Protein AF-M9SCW7-F1 (afdb_monomer)

Structure (mmCIF, N/CA/C/O backbone):
data_AF-M9SCW7-F1
#
_entry.id   AF-M9SCW7-F1
#
loop_
_atom_site.group_PDB
_atom_site.id
_atom_site.type_symbol
_atom_site.label_atom_id
_atom_site.label_alt_id
_atom_site.label_comp_id
_atom_site.label_asym_id
_atom_site.label_entity_id
_atom_site.label_seq_id
_atom_site.pdbx_PDB_ins_code
_atom_site.Cartn_x
_atom_site.Cartn_y
_atom_site.Cartn_z
_atom_site.occupancy
_atom_site.B_iso_or_equiv
_atom_site.auth_seq_id
_atom_site.auth_comp_id
_atom_site.auth_asym_id
_atom_site.auth_atom_id
_atom_site.pdbx_PDB_model_num
ATOM 1 N N . MET A 1 1 ? -5.512 19.199 4.127 1.00 59.66 1 MET A N 1
ATOM 2 C CA . MET A 1 1 ? -6.072 17.842 4.296 1.00 59.66 1 MET A CA 1
ATOM 3 C C . MET A 1 1 ? -4.935 16.859 4.098 1.00 59.66 1 MET A C 1
ATOM 5 O O . MET A 1 1 ? -4.236 16.981 3.101 1.00 59.66 1 MET A O 1
ATOM 9 N N . THR A 1 2 ? -4.698 15.958 5.047 1.00 84.56 2 THR A N 1
ATOM 10 C CA . THR A 1 2 ? -3.655 14.923 4.946 1.00 84.56 2 THR A CA 1
ATOM 11 C C . THR A 1 2 ? -4.223 13.617 4.377 1.00 84.56 2 THR A C 1
ATOM 13 O O . THR A 1 2 ? -5.440 13.417 4.385 1.00 84.56 2 THR A O 1
ATOM 16 N N . LYS A 1 3 ? -3.364 12.693 3.913 1.00 79.12 3 LYS A N 1
ATOM 17 C CA . LYS A 1 3 ? -3.799 11.330 3.537 1.00 79.12 3 LYS A CA 1
ATOM 18 C C . LYS A 1 3 ? -4.437 10.602 4.723 1.00 79.12 3 LYS A C 1
ATOM 20 O O . LYS A 1 3 ? -5.463 9.957 4.548 1.00 79.12 3 LYS A O 1
ATOM 25 N N . ALA A 1 4 ? -3.923 10.813 5.933 1.00 80.31 4 ALA A N 1
ATOM 26 C CA . ALA A 1 4 ? -4.533 10.293 7.151 1.00 80.31 4 ALA A CA 1
ATOM 27 C C . ALA A 1 4 ? -5.956 10.838 7.376 1.00 80.31 4 ALA A C 1
ATOM 29 O O . ALA A 1 4 ? -6.851 10.080 7.737 1.00 80.31 4 ALA A O 1
ATOM 30 N N . ASP A 1 5 ? -6.205 12.126 7.110 1.00 80.44 5 ASP A N 1
ATOM 31 C CA . ASP A 1 5 ? -7.556 12.702 7.204 1.00 80.44 5 ASP A CA 1
ATOM 32 C C . ASP A 1 5 ? -8.507 12.097 6.167 1.00 80.44 5 ASP A C 1
ATOM 34 O O . ASP A 1 5 ? -9.686 11.894 6.457 1.00 80.44 5 ASP A O 1
ATOM 38 N N . MET A 1 6 ? -8.005 11.780 4.967 1.00 78.50 6 MET A N 1
ATOM 39 C CA . MET A 1 6 ? -8.788 11.073 3.949 1.00 78.50 6 MET A CA 1
ATOM 40 C C . MET A 1 6 ? -9.154 9.662 4.410 1.00 78.50 6 MET A C 1
ATOM 42 O O . MET A 1 6 ? -10.324 9.288 4.331 1.00 78.50 6 MET A O 1
ATOM 46 N N . VAL A 1 7 ? -8.189 8.910 4.948 1.00 76.44 7 VAL A N 1
ATOM 47 C CA . VAL A 1 7 ? -8.425 7.557 5.472 1.00 76.44 7 VAL A CA 1
ATOM 48 C C . VAL A 1 7 ? -9.426 7.599 6.627 1.00 76.44 7 VAL A C 1
ATOM 50 O O . VAL A 1 7 ? -10.425 6.889 6.583 1.00 76.44 7 VAL A O 1
ATOM 53 N N . ARG A 1 8 ? -9.247 8.495 7.608 1.00 76.94 8 ARG A N 1
ATOM 54 C CA . ARG A 1 8 ? -10.181 8.660 8.739 1.00 76.94 8 ARG A CA 1
ATOM 55 C C . ARG A 1 8 ? -11.580 9.075 8.295 1.00 76.94 8 ARG A C 1
ATOM 57 O O . ARG A 1 8 ? -12.561 8.665 8.902 1.00 76.94 8 ARG A O 1
ATOM 64 N N . ARG A 1 9 ? -11.700 9.887 7.241 1.00 76.25 9 ARG A N 1
ATOM 65 C CA . ARG A 1 9 ? -13.005 10.258 6.678 1.00 76.25 9 ARG A CA 1
ATOM 66 C C . ARG A 1 9 ? -13.698 9.066 6.020 1.00 76.25 9 ARG A C 1
ATOM 68 O O . ARG A 1 9 ? -14.910 8.954 6.163 1.00 76.25 9 ARG A O 1
ATOM 75 N N . CYS A 1 10 ? -12.951 8.188 5.353 1.00 71.06 10 CYS A N 1
ATOM 76 C CA . CYS A 1 10 ? -13.487 6.945 4.792 1.00 71.06 10 CYS A CA 1
ATOM 77 C C . CYS A 1 10 ? -13.877 5.957 5.903 1.00 71.06 10 CYS A C 1
ATOM 79 O O . CYS A 1 10 ? -14.971 5.403 5.877 1.00 71.06 10 CYS A O 1
ATOM 81 N N . ALA A 1 11 ? -13.032 5.830 6.929 1.00 70.56 11 ALA A N 1
ATOM 82 C CA . ALA A 1 11 ? -13.303 5.053 8.137 1.00 70.56 11 ALA A CA 1
ATOM 83 C C . ALA A 1 11 ? -14.436 5.650 8.994 1.00 70.56 11 ALA A C 1
ATOM 85 O O . ALA A 1 11 ? -14.997 5.004 9.860 1.00 70.56 11 ALA A O 1
ATOM 86 N N . ARG A 1 12 ? -14.870 6.893 8.778 1.00 65.56 12 ARG A N 1
ATOM 87 C CA . ARG A 1 12 ? -15.984 7.436 9.572 1.00 65.56 12 ARG A CA 1
ATOM 88 C C . ARG A 1 12 ? -17.311 6.701 9.328 1.00 65.56 12 ARG A C 1
ATOM 90 O O . ARG A 1 12 ? -18.240 6.874 10.110 1.00 65.56 12 ARG A O 1
ATOM 97 N N . GLU A 1 13 ? -17.396 5.917 8.252 1.00 59.22 13 GLU A N 1
ATOM 98 C CA . GLU A 1 13 ? -18.516 5.022 7.938 1.00 59.22 13 GLU A CA 1
ATOM 99 C C . GLU A 1 13 ? -18.240 3.542 8.315 1.00 59.22 13 GLU A C 1
ATOM 101 O O . GLU A 1 13 ? -19.127 2.708 8.132 1.00 59.22 13 GLU A O 1
ATOM 106 N N . ALA A 1 14 ? -17.046 3.201 8.830 1.00 59.09 14 ALA A N 1
ATOM 107 C CA . ALA A 1 14 ? -16.591 1.833 9.119 1.00 59.09 14 ALA A CA 1
ATOM 108 C C . ALA A 1 14 ? -15.454 1.804 10.165 1.00 59.09 14 ALA A C 1
ATOM 110 O O . ALA A 1 14 ? -14.478 2.521 10.005 1.00 59.09 14 ALA A O 1
ATOM 111 N N . ASP A 1 15 ? -15.518 0.946 11.186 1.00 60.31 15 ASP A N 1
ATOM 112 C CA . ASP A 1 15 ? -14.477 0.850 12.229 1.00 60.31 15 ASP A CA 1
ATOM 113 C C . ASP A 1 15 ? -13.039 0.815 11.647 1.00 60.31 15 ASP A C 1
ATOM 115 O O . ASP A 1 15 ? -12.759 0.124 10.669 1.00 60.31 15 ASP A O 1
ATOM 119 N N . ALA A 1 16 ? -12.113 1.625 12.178 1.00 56.97 16 ALA A N 1
ATOM 120 C CA . ALA A 1 16 ? -10.791 1.839 11.560 1.00 56.97 16 ALA A CA 1
ATOM 121 C C . ALA A 1 16 ? -9.955 0.545 11.452 1.00 56.97 16 ALA A C 1
ATOM 123 O O . ALA A 1 16 ? -9.144 0.388 10.541 1.00 56.97 16 ALA A O 1
ATOM 124 N N . ASP A 1 17 ? -10.215 -0.399 12.350 1.00 59.00 17 ASP A N 1
ATOM 125 C CA . ASP A 1 17 ? -9.679 -1.756 12.441 1.00 59.00 17 ASP A CA 1
ATOM 126 C C . ASP A 1 17 ? -10.115 -2.690 11.298 1.00 59.00 17 ASP A C 1
ATOM 128 O O . ASP A 1 17 ? -9.509 -3.745 11.113 1.00 59.00 17 ASP A O 1
ATOM 132 N N . ILE A 1 18 ? -11.088 -2.290 10.471 1.00 69.75 18 ILE A N 1
ATOM 133 C CA . ILE A 1 18 ? -11.474 -3.008 9.243 1.00 69.75 18 ILE A CA 1
ATOM 134 C C . ILE A 1 18 ? -11.075 -2.270 7.955 1.00 69.75 18 ILE A C 1
ATOM 136 O O . ILE A 1 18 ? -11.478 -2.674 6.862 1.00 69.75 18 ILE A O 1
ATOM 140 N N . VAL A 1 19 ? -10.279 -1.198 8.049 1.00 77.06 19 VAL A N 1
ATOM 141 C CA . VAL A 1 19 ? -9.889 -0.370 6.898 1.00 77.06 19 VAL A CA 1
ATOM 142 C C . VAL A 1 19 ? -8.475 -0.703 6.427 1.00 77.06 19 VAL A C 1
ATOM 144 O O . VAL A 1 19 ? -7.520 -0.709 7.202 1.00 77.06 19 VAL A O 1
ATOM 147 N N . VAL A 1 20 ? -8.331 -0.924 5.118 1.00 83.94 20 VAL A N 1
ATOM 148 C CA . VAL A 1 20 ? -7.041 -1.120 4.444 1.00 83.94 20 VAL A CA 1
ATOM 149 C C . VAL A 1 20 ? -6.864 -0.046 3.377 1.00 83.94 20 VAL A C 1
ATOM 151 O O . VAL A 1 20 ? -7.741 0.166 2.542 1.00 83.94 20 VAL A O 1
ATOM 154 N N . MET A 1 21 ? -5.717 0.623 3.390 1.00 87.44 21 MET A N 1
ATOM 155 C CA . MET A 1 21 ? -5.294 1.538 2.341 1.00 87.44 21 MET A CA 1
ATOM 156 C C . MET A 1 21 ? -4.464 0.790 1.295 1.00 87.44 21 MET A C 1
ATOM 158 O O . MET A 1 21 ? -3.528 0.070 1.636 1.00 87.44 21 MET A O 1
ATOM 162 N N . ILE A 1 22 ? -4.787 0.996 0.019 1.00 90.38 22 ILE A N 1
ATOM 163 C CA . ILE A 1 22 ? -4.004 0.487 -1.110 1.00 90.38 22 ILE A CA 1
ATOM 164 C C . ILE A 1 22 ? -3.368 1.686 -1.808 1.00 90.38 22 ILE A C 1
ATOM 166 O O . ILE A 1 22 ? -4.081 2.605 -2.208 1.00 90.38 22 ILE A O 1
ATOM 170 N N . GLY A 1 23 ? -2.042 1.699 -1.923 1.00 91.12 23 GLY A N 1
ATOM 171 C CA . GLY A 1 23 ? -1.308 2.828 -2.497 1.00 91.12 23 GLY A CA 1
ATOM 172 C C . GLY A 1 23 ? 0.075 2.431 -2.989 1.00 91.12 23 GLY A C 1
ATOM 173 O O . GLY A 1 23 ? 0.605 1.398 -2.592 1.00 91.12 23 GLY A O 1
ATOM 174 N N . ASP A 1 24 ? 0.663 3.217 -3.881 1.00 92.56 24 ASP A N 1
ATOM 175 C CA . ASP A 1 24 ? 1.935 2.893 -4.526 1.00 92.56 24 ASP A CA 1
ATOM 176 C C . ASP A 1 24 ? 3.101 3.739 -4.013 1.00 92.56 24 ASP A C 1
ATOM 178 O O . ASP A 1 24 ? 4.225 3.541 -4.462 1.00 92.56 24 ASP A O 1
ATOM 182 N N . CYS A 1 25 ? 2.872 4.677 -3.089 1.00 91.00 25 CYS A N 1
ATOM 183 C CA . CYS A 1 25 ? 3.903 5.607 -2.637 1.00 91.00 25 CYS A CA 1
ATOM 184 C C . CYS A 1 25 ? 4.128 5.581 -1.113 1.00 91.00 25 CYS A C 1
ATOM 186 O O . CYS A 1 25 ? 3.213 5.268 -0.348 1.00 91.00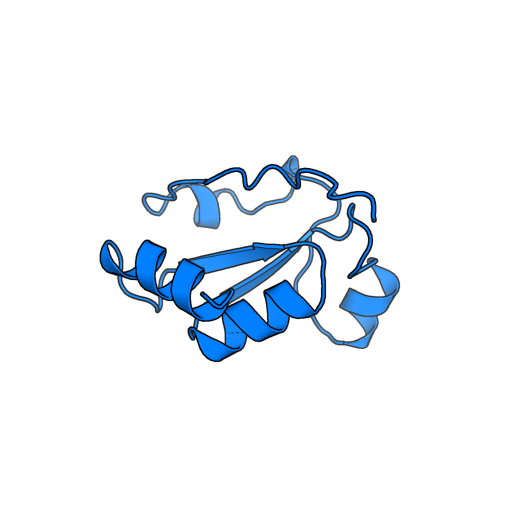 25 CYS A O 1
ATOM 188 N N . PRO A 1 26 ? 5.329 5.951 -0.620 1.00 89.94 26 PRO A N 1
ATOM 189 C CA . PRO A 1 26 ? 5.611 6.004 0.821 1.00 89.94 26 PRO A CA 1
ATOM 190 C C . PRO A 1 26 ? 4.664 6.923 1.608 1.00 89.94 26 PRO A C 1
ATOM 192 O O . PRO A 1 26 ? 4.409 6.702 2.789 1.00 89.94 26 PRO A O 1
ATOM 195 N N . GLN A 1 27 ? 4.115 7.952 0.958 1.00 89.69 27 GLN A N 1
ATOM 196 C CA . GLN A 1 27 ? 3.148 8.866 1.559 1.00 89.69 27 GLN A CA 1
ATOM 197 C C . GLN A 1 27 ? 1.813 8.169 1.858 1.00 89.69 27 GLN A C 1
ATOM 199 O O . GLN A 1 27 ? 1.120 8.572 2.792 1.00 89.69 27 GLN A O 1
ATOM 204 N N . ASP A 1 28 ? 1.445 7.142 1.086 1.00 89.94 28 ASP A N 1
ATOM 205 C CA . ASP A 1 28 ? 0.273 6.312 1.366 1.00 89.94 28 ASP A CA 1
ATOM 206 C C . ASP A 1 28 ? 0.496 5.446 2.598 1.00 89.94 28 ASP A C 1
ATOM 208 O O . ASP A 1 28 ? -0.339 5.444 3.498 1.00 89.94 28 ASP A O 1
ATOM 212 N N . LEU A 1 29 ? 1.655 4.788 2.678 1.00 89.38 29 LEU A N 1
ATOM 213 C CA . LEU A 1 29 ? 2.043 3.993 3.841 1.00 89.38 29 LEU A CA 1
ATOM 214 C C . LEU A 1 29 ? 2.007 4.832 5.125 1.00 89.38 29 LEU A C 1
ATOM 216 O O . LEU A 1 29 ? 1.400 4.431 6.118 1.00 89.38 29 LEU A O 1
ATOM 220 N N . GLU A 1 30 ? 2.608 6.024 5.100 1.00 91.25 30 GLU A N 1
ATOM 221 C CA . GLU A 1 30 ? 2.593 6.920 6.257 1.00 91.25 30 GLU A CA 1
ATOM 222 C C . GLU A 1 30 ? 1.173 7.416 6.574 1.00 91.25 30 GLU A C 1
ATOM 224 O O . GLU A 1 30 ? 0.787 7.486 7.740 1.00 91.25 30 GLU A O 1
ATOM 229 N N . GLY A 1 31 ? 0.361 7.700 5.551 1.00 87.25 31 GLY A N 1
ATOM 230 C CA . GLY A 1 31 ? -1.043 8.074 5.720 1.00 87.25 31 GLY A CA 1
ATOM 231 C C . GLY A 1 31 ? -1.881 6.975 6.381 1.00 87.25 31 GLY A C 1
ATOM 232 O O . GLY A 1 31 ? -2.643 7.265 7.305 1.00 87.25 31 GLY A O 1
ATOM 233 N N . ALA A 1 32 ? -1.706 5.723 5.954 1.00 87.81 32 ALA A N 1
ATOM 234 C CA . ALA A 1 32 ? -2.358 4.551 6.531 1.00 87.81 32 ALA A CA 1
ATOM 235 C C . ALA A 1 32 ? -1.949 4.356 7.997 1.00 87.81 32 ALA A C 1
ATOM 237 O O . ALA A 1 32 ? -2.807 4.249 8.874 1.00 87.81 32 ALA A O 1
ATOM 238 N N . ARG A 1 33 ? -0.639 4.429 8.276 1.00 87.75 33 ARG A N 1
ATOM 239 C CA . ARG A 1 33 ? -0.069 4.300 9.624 1.00 87.75 33 ARG A CA 1
ATOM 240 C C . ARG A 1 33 ? -0.610 5.362 10.579 1.00 87.75 33 ARG A C 1
ATOM 242 O O . ARG A 1 33 ? -1.028 5.040 11.687 1.00 87.75 33 ARG A O 1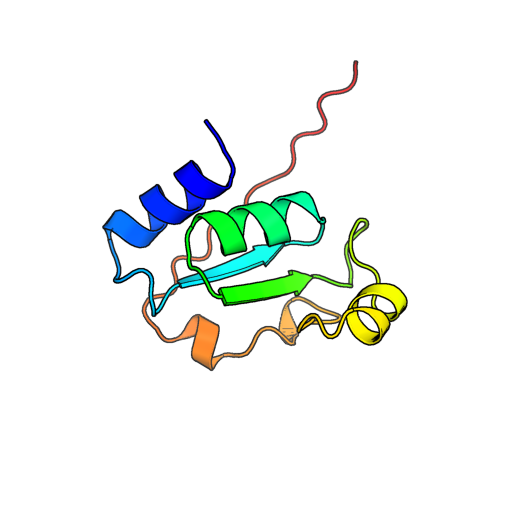
ATOM 249 N N . GLN A 1 34 ? -0.645 6.624 10.151 1.00 89.19 34 GLN A N 1
ATO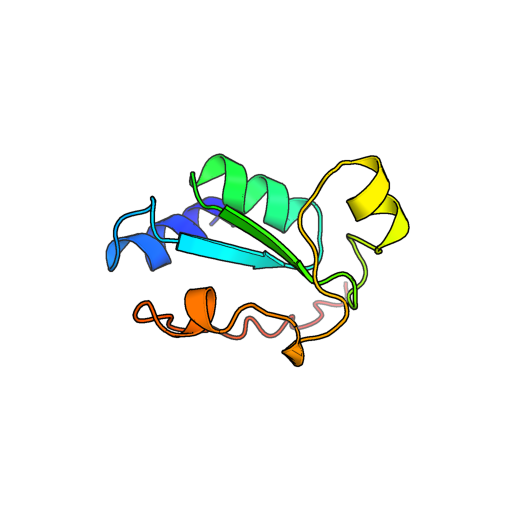M 250 C CA . GLN A 1 34 ? -1.196 7.729 10.943 1.00 89.19 34 GLN A CA 1
ATOM 251 C C . GLN A 1 34 ? -2.700 7.575 11.212 1.00 89.19 34 GLN A C 1
ATOM 253 O O . GLN A 1 34 ? -3.202 8.070 12.225 1.00 89.19 34 GLN A O 1
ATOM 258 N N . ALA A 1 35 ? -3.432 6.927 10.308 1.00 83.19 35 ALA A N 1
ATOM 259 C CA . ALA A 1 35 ? -4.862 6.683 10.444 1.00 83.19 35 ALA A CA 1
ATOM 260 C C . ALA A 1 35 ? -5.207 5.392 11.205 1.00 83.19 35 ALA A C 1
ATOM 262 O O . ALA A 1 35 ? -6.376 5.202 11.526 1.00 83.19 35 ALA A O 1
ATOM 263 N N . GLY A 1 36 ? -4.222 4.539 11.510 1.00 83.69 36 GLY A N 1
ATOM 264 C CA . GLY A 1 36 ? -4.445 3.233 12.136 1.00 83.69 36 GLY A CA 1
ATOM 265 C C . GLY A 1 36 ? -5.027 2.178 11.189 1.00 83.69 36 GLY A C 1
ATOM 266 O O . GLY A 1 36 ? -5.572 1.190 11.661 1.00 83.69 36 GLY A O 1
ATOM 267 N N . ALA A 1 37 ? -4.927 2.388 9.874 1.00 84.12 37 ALA A N 1
ATOM 268 C CA . ALA A 1 37 ? -5.409 1.457 8.858 1.00 84.12 37 ALA A CA 1
ATOM 269 C C . ALA A 1 37 ? -4.320 0.452 8.454 1.00 84.12 37 ALA A C 1
ATOM 271 O O . ALA A 1 37 ? -3.123 0.748 8.514 1.00 84.12 37 ALA A O 1
ATOM 272 N N . GLY A 1 38 ? -4.738 -0.717 7.965 1.00 86.38 38 GLY A N 1
ATOM 273 C CA . GLY A 1 38 ? -3.845 -1.631 7.256 1.00 86.38 38 GLY A CA 1
ATOM 274 C C . GLY A 1 38 ? -3.3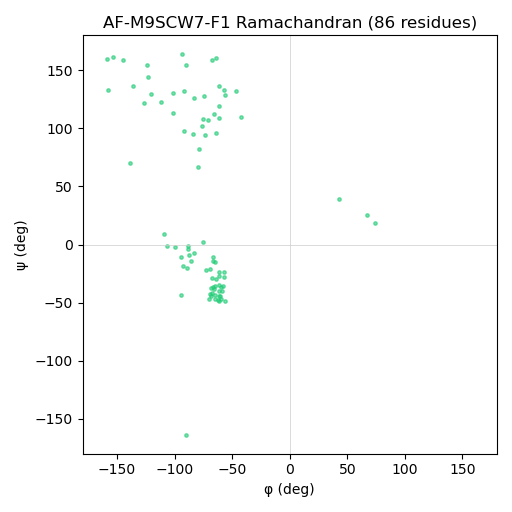24 -1.007 5.956 1.00 86.38 38 GLY A C 1
ATOM 275 O O . GLY A 1 38 ? -3.920 -0.070 5.424 1.00 86.38 38 GLY A O 1
ATOM 276 N N . PHE A 1 39 ? -2.226 -1.535 5.413 1.00 90.06 39 PHE A N 1
ATOM 277 C CA . PHE A 1 39 ? -1.653 -1.049 4.158 1.00 90.06 39 PHE A CA 1
ATOM 278 C C . PHE A 1 39 ? -1.235 -2.195 3.237 1.00 90.06 39 PHE A C 1
ATOM 280 O O . PHE A 1 39 ? -0.609 -3.157 3.682 1.00 90.06 39 PHE A O 1
ATOM 287 N N . ILE A 1 40 ? -1.562 -2.065 1.951 1.00 91.94 40 ILE A N 1
ATOM 288 C CA . ILE A 1 40 ? -1.086 -2.938 0.875 1.00 91.94 40 ILE A CA 1
ATOM 289 C C . ILE A 1 40 ? -0.471 -2.057 -0.212 1.00 91.94 40 ILE A C 1
ATOM 291 O O . ILE A 1 40 ? -1.140 -1.198 -0.787 1.00 91.94 40 ILE A O 1
ATOM 295 N N . ALA A 1 41 ? 0.798 -2.293 -0.528 1.00 93.31 41 ALA A N 1
ATOM 296 C CA . ALA A 1 41 ? 1.479 -1.580 -1.592 1.00 93.31 41 ALA A CA 1
ATOM 297 C C . ALA A 1 41 ? 1.026 -2.075 -2.975 1.00 93.31 41 ALA A C 1
ATOM 299 O O . ALA A 1 41 ? 1.096 -3.267 -3.285 1.00 93.31 41 ALA A O 1
ATOM 300 N N . ALA A 1 42 ? 0.619 -1.153 -3.840 1.00 94.19 42 ALA A N 1
ATOM 301 C CA . ALA A 1 42 ? 0.434 -1.401 -5.262 1.00 94.19 42 ALA A CA 1
ATOM 302 C C . ALA A 1 42 ? 1.803 -1.375 -5.959 1.00 94.19 42 ALA A C 1
ATOM 304 O O . ALA A 1 42 ? 2.207 -0.366 -6.531 1.00 94.19 42 ALA A O 1
ATOM 305 N N . ALA A 1 43 ? 2.537 -2.489 -5.907 1.00 93.06 43 ALA A N 1
ATOM 306 C CA . ALA A 1 43 ? 3.923 -2.561 -6.378 1.00 93.06 43 ALA A CA 1
ATOM 307 C C . ALA A 1 43 ? 4.080 -2.590 -7.909 1.00 93.06 43 ALA A C 1
ATOM 309 O O . ALA A 1 43 ? 5.193 -2.672 -8.425 1.00 93.06 43 ALA A O 1
ATOM 310 N N . TYR A 1 44 ? 2.968 -2.496 -8.636 1.00 89.88 44 TYR A N 1
ATOM 311 C CA . TYR A 1 44 ? 2.939 -2.160 -10.058 1.00 89.88 44 TYR A CA 1
ATOM 312 C C . TYR A 1 44 ? 2.995 -0.644 -10.327 1.00 89.88 44 TYR A C 1
ATOM 314 O O . TYR A 1 44 ? 3.073 -0.242 -11.486 1.00 89.88 44 TYR A O 1
ATOM 322 N N . GLY A 1 45 ? 2.917 0.192 -9.285 1.00 85.44 45 GLY A N 1
ATOM 323 C CA . GLY A 1 45 ? 3.099 1.642 -9.361 1.00 85.44 45 GLY A CA 1
ATOM 324 C C . GLY A 1 45 ? 4.555 2.080 -9.166 1.00 85.44 45 GLY A C 1
ATOM 325 O O . GLY A 1 45 ? 5.485 1.284 -9.293 1.00 85.44 45 GLY A O 1
ATOM 326 N N . TYR A 1 46 ? 4.769 3.368 -8.886 1.00 84.38 46 TYR A N 1
ATOM 327 C CA . TYR A 1 46 ? 6.101 3.986 -8.969 1.00 84.38 46 TYR A CA 1
ATOM 328 C C . TYR A 1 46 ? 6.868 4.014 -7.637 1.00 84.38 46 TYR A C 1
ATOM 330 O O . TYR A 1 46 ? 8.073 3.763 -7.607 1.00 84.38 46 TYR A O 1
ATOM 338 N N . GLY A 1 47 ? 6.208 4.357 -6.528 1.00 86.88 47 GLY A N 1
ATOM 339 C CA . GLY A 1 47 ? 6.896 4.733 -5.282 1.00 86.88 47 GLY A CA 1
ATOM 340 C C . GLY A 1 47 ? 7.301 3.576 -4.356 1.00 86.88 47 GLY A C 1
ATOM 341 O O . GLY A 1 47 ? 8.102 3.776 -3.436 1.00 86.88 47 GLY A O 1
ATOM 342 N N . LEU A 1 48 ? 6.761 2.381 -4.586 1.00 90.31 48 LEU A N 1
ATOM 343 C CA . LEU A 1 48 ? 6.938 1.180 -3.770 1.00 90.31 48 LEU A CA 1
ATOM 344 C C . LEU A 1 48 ? 7.119 -0.043 -4.683 1.00 90.31 48 LEU A C 1
ATOM 346 O O . LEU A 1 48 ? 6.222 -0.878 -4.784 1.00 90.31 48 LEU A O 1
ATOM 350 N N . PRO A 1 49 ? 8.261 -0.160 -5.385 1.00 93.56 49 PRO A N 1
ATOM 351 C CA . PRO A 1 49 ? 8.519 -1.304 -6.248 1.00 93.56 49 PRO A CA 1
ATOM 352 C C . PRO A 1 49 ? 8.687 -2.596 -5.426 1.00 93.56 49 PRO A C 1
ATOM 354 O O . PRO A 1 49 ? 9.090 -2.539 -4.259 1.00 93.56 49 PRO A O 1
ATOM 357 N N . PRO A 1 50 ? 8.501 -3.784 -6.033 1.00 92.81 50 PRO A N 1
ATOM 358 C CA . PRO A 1 50 ? 8.472 -5.056 -5.305 1.00 92.81 50 PRO A CA 1
ATOM 359 C C . PRO A 1 50 ? 9.744 -5.339 -4.498 1.00 92.81 50 PRO A C 1
ATOM 361 O O . PRO A 1 50 ? 9.676 -5.893 -3.403 1.00 92.81 50 PRO A O 1
ATOM 364 N N . GLY A 1 51 ? 10.910 -4.939 -5.022 1.00 93.25 51 GLY A N 1
ATOM 365 C CA . GLY A 1 51 ? 12.192 -5.092 -4.329 1.00 93.25 51 GLY A CA 1
ATOM 366 C C . GLY A 1 51 ? 12.224 -4.341 -2.998 1.00 93.25 51 GLY A C 1
ATOM 367 O O . GLY A 1 51 ? 12.593 -4.921 -1.981 1.00 93.25 51 GLY A O 1
ATOM 368 N N . LYS A 1 52 ? 11.732 -3.098 -2.996 1.00 90.81 52 LYS A N 1
ATOM 369 C CA . LYS A 1 52 ? 11.637 -2.262 -1.798 1.00 90.81 52 LYS A CA 1
ATOM 370 C C . LYS A 1 52 ? 10.603 -2.809 -0.816 1.00 90.81 52 LYS A C 1
ATOM 372 O O . LYS A 1 52 ? 10.888 -2.928 0.369 1.00 90.81 52 LYS A O 1
ATOM 377 N N . CYS A 1 53 ? 9.428 -3.214 -1.304 1.00 90.75 53 CYS A N 1
ATOM 378 C CA . CYS A 1 53 ? 8.407 -3.824 -0.449 1.00 90.75 53 CYS A CA 1
ATOM 379 C C . CYS A 1 53 ? 8.921 -5.091 0.244 1.00 90.75 53 CYS A C 1
ATOM 381 O O . CYS A 1 53 ? 8.648 -5.302 1.421 1.00 90.75 53 CYS A O 1
ATOM 383 N N . LYS A 1 54 ? 9.694 -5.919 -0.469 1.00 92.38 54 LYS A N 1
ATOM 384 C CA . LYS A 1 54 ? 10.299 -7.133 0.086 1.00 92.38 54 LYS A CA 1
ATOM 385 C C . LYS A 1 54 ? 11.366 -6.825 1.139 1.00 92.38 54 LYS A C 1
ATOM 387 O O . LYS A 1 54 ? 11.414 -7.520 2.147 1.00 92.38 54 LYS A O 1
ATOM 392 N N . GLU A 1 55 ? 12.207 -5.823 0.899 1.00 93.44 55 GLU A N 1
ATOM 393 C CA . GLU A 1 55 ? 13.248 -5.384 1.836 1.00 93.44 55 GLU A CA 1
ATOM 394 C C . GLU A 1 55 ? 12.651 -4.820 3.133 1.00 93.44 55 GLU A C 1
ATOM 396 O O . GLU A 1 55 ? 13.093 -5.171 4.223 1.00 93.44 55 GLU A O 1
ATOM 401 N N . GLU A 1 56 ? 11.602 -4.005 3.018 1.00 90.12 56 GLU A N 1
ATOM 402 C CA . GLU A 1 56 ? 10.957 -3.330 4.151 1.00 90.12 56 GLU A CA 1
ATOM 403 C C . GLU A 1 56 ? 9.842 -4.167 4.812 1.00 90.12 56 GLU A C 1
ATOM 405 O O . GLU A 1 56 ? 9.234 -3.732 5.788 1.00 90.12 56 GLU A O 1
ATOM 410 N N . GLY A 1 57 ? 9.554 -5.371 4.301 1.00 90.31 57 GLY A N 1
ATOM 411 C CA . GLY A 1 57 ? 8.504 -6.249 4.834 1.00 90.31 57 GLY A CA 1
ATOM 412 C C . GLY A 1 57 ? 7.079 -5.711 4.646 1.00 90.31 57 GLY A C 1
ATOM 413 O O . GLY A 1 57 ? 6.181 -6.056 5.412 1.00 90.31 57 GLY A O 1
ATOM 414 N N . ILE A 1 58 ? 6.860 -4.861 3.642 1.00 89.69 58 ILE A N 1
ATOM 415 C CA . ILE A 1 58 ? 5.564 -4.244 3.346 1.00 89.69 58 ILE A CA 1
ATOM 416 C C . ILE A 1 58 ? 4.719 -5.226 2.520 1.00 89.69 58 ILE A C 1
ATOM 418 O O . ILE A 1 58 ? 5.180 -5.647 1.458 1.00 89.69 58 ILE A O 1
ATOM 422 N N . PRO A 1 59 ? 3.481 -5.571 2.926 1.00 90.88 59 PRO A N 1
ATOM 423 C CA . PRO A 1 59 ? 2.567 -6.354 2.094 1.00 90.88 59 PRO A CA 1
ATOM 424 C C . PRO A 1 59 ? 2.314 -5.663 0.752 1.00 90.88 59 PRO A C 1
ATOM 426 O O . PRO A 1 59 ? 2.034 -4.467 0.725 1.00 90.88 59 PRO A O 1
ATOM 429 N N . TYR A 1 60 ? 2.395 -6.389 -0.364 1.00 92.44 60 TYR A N 1
ATOM 430 C CA . TYR A 1 60 ? 2.259 -5.795 -1.695 1.00 92.44 60 TYR A CA 1
ATOM 431 C C . TYR A 1 60 ? 1.561 -6.709 -2.700 1.00 92.44 60 TYR A C 1
ATOM 433 O O . TYR A 1 60 ? 1.543 -7.930 -2.548 1.00 92.44 60 TYR A O 1
ATOM 441 N N . VAL A 1 61 ? 1.020 -6.097 -3.752 1.00 93.31 61 VAL A N 1
ATOM 442 C CA . VAL A 1 61 ? 0.400 -6.759 -4.906 1.00 93.31 61 VAL A CA 1
ATOM 443 C C . VAL A 1 61 ? 1.087 -6.331 -6.200 1.00 93.31 61 VAL A C 1
ATOM 445 O O . VAL A 1 61 ? 1.504 -5.182 -6.344 1.00 93.31 61 VAL A O 1
ATOM 448 N N . LEU A 1 62 ? 1.208 -7.257 -7.153 1.00 93.12 62 LEU A N 1
ATOM 449 C CA . LEU A 1 62 ? 1.843 -7.015 -8.457 1.00 93.12 62 LEU A CA 1
ATOM 450 C C . LEU A 1 62 ? 0.838 -6.631 -9.545 1.00 93.12 62 LEU A C 1
ATOM 452 O O . LEU A 1 62 ? 1.228 -6.189 -10.622 1.00 93.12 62 LEU A O 1
ATOM 456 N N . SER A 1 63 ? -0.454 -6.772 -9.269 1.00 89.94 63 SER A N 1
ATOM 457 C CA . SER A 1 63 ? -1.524 -6.295 -10.129 1.00 89.94 63 SER A CA 1
ATOM 458 C C . SER A 1 63 ? -2.789 -6.013 -9.313 1.00 89.94 63 SER A C 1
ATOM 460 O O . SER A 1 63 ? -2.959 -6.570 -8.224 1.00 89.94 63 SER A O 1
ATOM 462 N N . PRO A 1 64 ? -3.738 -5.220 -9.843 1.00 86.88 64 PRO A N 1
ATOM 463 C CA . PRO A 1 64 ? -5.043 -5.031 -9.207 1.00 86.88 64 PRO A CA 1
ATOM 464 C C . PRO A 1 64 ? -5.823 -6.337 -8.978 1.00 86.88 64 PRO A C 1
ATOM 466 O O . PRO A 1 64 ? -6.683 -6.395 -8.106 1.00 86.88 64 PRO A O 1
ATOM 469 N N . ARG A 1 65 ? -5.534 -7.395 -9.749 1.00 87.25 65 ARG A N 1
ATOM 470 C CA . ARG A 1 65 ? -6.195 -8.705 -9.626 1.00 87.25 65 ARG A CA 1
ATOM 471 C C . ARG A 1 65 ? -5.766 -9.481 -8.385 1.00 87.25 65 ARG A C 1
ATOM 473 O O . ARG A 1 65 ? -6.503 -10.358 -7.950 1.00 87.25 65 ARG A O 1
ATOM 480 N N . ASP A 1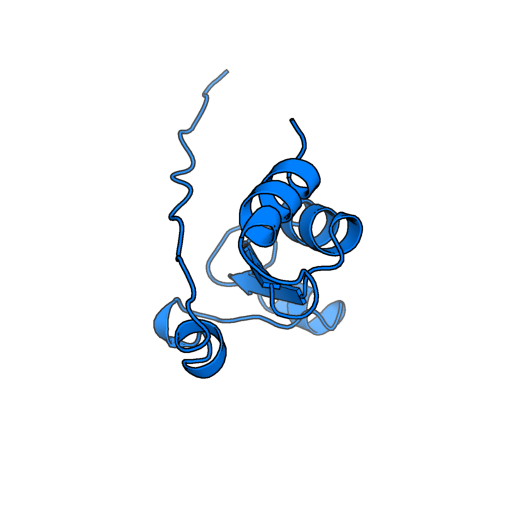 66 ? -4.599 -9.155 -7.840 1.00 86.81 66 ASP A N 1
ATOM 481 C CA . ASP A 1 66 ? -4.023 -9.846 -6.686 1.00 86.81 66 ASP A CA 1
ATOM 482 C C . ASP A 1 66 ? -4.490 -9.236 -5.357 1.00 86.81 66 ASP A C 1
ATOM 484 O O . ASP A 1 66 ? -4.152 -9.743 -4.289 1.00 86.81 66 ASP A O 1
ATOM 488 N N . ILE A 1 67 ? -5.271 -8.148 -5.406 1.00 84.00 67 ILE A N 1
ATOM 489 C CA . ILE A 1 67 ? -5.892 -7.557 -4.220 1.00 84.00 67 ILE A CA 1
ATOM 490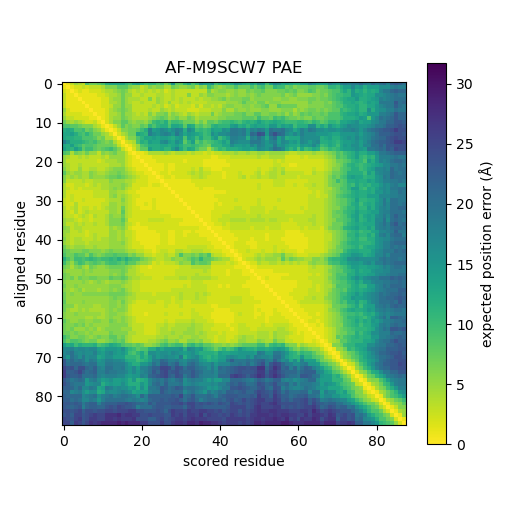 C C . ILE A 1 67 ? -6.833 -8.611 -3.611 1.00 84.00 67 ILE A C 1
ATOM 492 O O . ILE A 1 67 ? -7.772 -9.041 -4.290 1.00 84.00 67 ILE A O 1
ATOM 496 N N . PRO A 1 68 ? -6.609 -9.047 -2.353 1.00 72.44 68 PRO A N 1
ATOM 497 C CA . PRO A 1 68 ? -7.375 -10.137 -1.766 1.00 72.44 68 PRO A CA 1
ATOM 498 C C . PRO A 1 68 ? -8.877 -9.847 -1.801 1.00 72.44 68 PRO A C 1
ATOM 500 O O . PRO A 1 68 ? -9.338 -8.811 -1.326 1.00 72.44 68 PRO A O 1
ATOM 503 N N . VAL A 1 69 ? -9.665 -10.789 -2.322 1.00 58.28 69 VAL A N 1
ATOM 504 C CA . VAL A 1 69 ? -11.128 -10.644 -2.463 1.00 58.28 69 VAL A CA 1
ATOM 505 C C . VAL A 1 69 ? -11.816 -10.463 -1.102 1.00 58.28 69 VAL A C 1
ATOM 507 O O . VAL A 1 69 ? -12.886 -9.870 -1.013 1.00 58.28 69 VAL A O 1
ATOM 510 N N . GLU A 1 70 ? -11.181 -10.923 -0.025 1.00 54.28 70 GLU A N 1
ATOM 511 C CA . GLU A 1 70 ? -11.615 -10.730 1.363 1.00 54.28 70 GLU A CA 1
ATOM 512 C C . GLU A 1 70 ? -11.534 -9.255 1.785 1.00 54.28 70 GLU A C 1
ATOM 514 O O . GLU A 1 70 ? -12.461 -8.746 2.409 1.00 54.28 70 GLU A O 1
ATOM 519 N N . VAL A 1 71 ? -10.513 -8.525 1.316 1.00 55.84 71 VAL A N 1
ATOM 520 C CA . VAL A 1 71 ? -10.418 -7.058 1.430 1.00 55.84 71 VAL A CA 1
ATOM 521 C C . VAL A 1 71 ? -11.459 -6.369 0.545 1.00 55.84 71 VAL A C 1
ATOM 523 O O . VAL A 1 71 ? -11.809 -5.230 0.815 1.00 55.84 71 VAL A O 1
ATOM 526 N N . GLY A 1 72 ? -11.999 -7.038 -0.481 1.00 47.28 72 GLY A N 1
ATOM 527 C CA . GLY A 1 72 ? -13.075 -6.528 -1.343 1.00 47.28 72 GLY A CA 1
ATOM 528 C C . GLY A 1 72 ? -14.507 -6.839 -0.873 1.00 47.28 72 GLY A C 1
ATOM 529 O O . GLY A 1 72 ? -15.445 -6.169 -1.303 1.00 47.28 72 GLY A O 1
ATOM 530 N N . ARG A 1 73 ? -14.708 -7.845 -0.006 1.00 38.22 73 ARG A N 1
ATOM 531 C CA . ARG A 1 73 ? -16.041 -8.317 0.433 1.00 38.22 73 ARG A CA 1
ATOM 532 C C . ARG A 1 73 ? -16.553 -7.661 1.715 1.00 38.22 73 ARG A C 1
ATOM 534 O O . ARG A 1 73 ? -17.764 -7.657 1.943 1.00 38.22 73 ARG A O 1
ATOM 541 N N . THR A 1 74 ? -15.685 -7.051 2.515 1.00 41.12 74 THR A N 1
ATOM 542 C CA . THR A 1 74 ? -16.063 -6.326 3.739 1.00 41.12 74 THR A CA 1
ATOM 543 C C . THR A 1 74 ? -16.596 -4.929 3.403 1.00 41.12 74 THR A C 1
ATOM 545 O O . THR A 1 74 ? -15.952 -3.935 3.692 1.00 41.12 74 THR A O 1
ATOM 548 N N . LYS A 1 75 ? -17.757 -4.822 2.731 1.00 38.78 75 LYS A N 1
ATOM 549 C CA . LYS A 1 75 ? -18.376 -3.532 2.324 1.00 38.78 75 LYS A CA 1
ATOM 550 C C . LYS A 1 75 ? -17.369 -2.503 1.765 1.00 38.78 75 LYS A C 1
ATOM 552 O O . LYS A 1 75 ? -17.462 -1.306 2.036 1.00 38.78 75 LYS A O 1
ATOM 557 N N . SER A 1 76 ? -16.402 -2.959 0.983 1.00 42.69 76 SER A N 1
ATOM 558 C CA . SER A 1 76 ? -15.277 -2.130 0.572 1.00 42.69 76 SER A CA 1
ATOM 559 C C . SER A 1 76 ? -15.726 -1.172 -0.524 1.00 42.69 76 SER A C 1
ATOM 561 O O . SER A 1 76 ? -15.896 -1.555 -1.681 1.00 42.69 76 SER A O 1
ATOM 563 N N . ARG A 1 77 ? -15.955 0.095 -0.165 1.00 46.81 77 ARG A N 1
ATOM 564 C CA . ARG A 1 77 ? -16.070 1.175 -1.149 1.00 46.81 77 ARG A CA 1
ATOM 565 C C . ARG A 1 77 ? -14.671 1.473 -1.676 1.00 46.81 77 ARG A C 1
ATOM 567 O O . ARG A 1 77 ? -13.922 2.232 -1.071 1.00 46.81 77 ARG A O 1
ATOM 574 N N . ILE A 1 78 ? -14.323 0.845 -2.795 1.00 47.66 78 ILE A N 1
ATOM 575 C CA . ILE A 1 78 ? -13.132 1.189 -3.574 1.00 47.66 78 ILE A CA 1
ATOM 576 C C . ILE A 1 78 ? -13.362 2.597 -4.133 1.00 47.66 78 ILE A C 1
ATOM 578 O O . ILE A 1 78 ? -14.256 2.800 -4.953 1.00 47.66 78 ILE A O 1
ATOM 582 N N . LEU A 1 79 ? -12.597 3.580 -3.657 1.00 43.31 79 LEU A N 1
ATOM 583 C CA . LEU A 1 79 ? -12.541 4.906 -4.268 1.00 43.31 79 LEU A CA 1
ATOM 584 C C . LEU A 1 79 ? -11.268 4.986 -5.108 1.00 43.31 79 LEU A C 1
ATOM 586 O O . LEU A 1 79 ? -10.160 4.962 -4.575 1.00 43.31 79 LEU A O 1
ATOM 590 N N . GLU A 1 80 ? -11.438 5.072 -6.425 1.00 39.09 80 GLU A N 1
ATOM 591 C CA . GLU A 1 80 ? -10.350 5.372 -7.351 1.00 39.09 80 GLU A CA 1
ATOM 592 C C . GLU A 1 80 ? -9.941 6.840 -7.175 1.00 39.09 80 GLU A C 1
ATOM 594 O O . GLU A 1 80 ? -10.661 7.759 -7.567 1.00 39.09 80 GLU A O 1
ATOM 599 N N . PHE A 1 81 ? -8.780 7.083 -6.568 1.00 40.47 81 PHE A N 1
ATOM 600 C CA . PHE A 1 81 ? -8.172 8.409 -6.586 1.00 40.47 81 P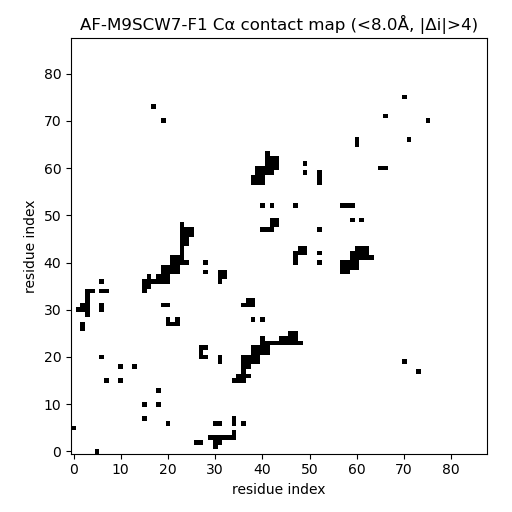HE A CA 1
ATOM 601 C C . PHE A 1 81 ? -7.376 8.558 -7.881 1.00 40.47 81 PHE A C 1
ATOM 603 O O . PHE A 1 8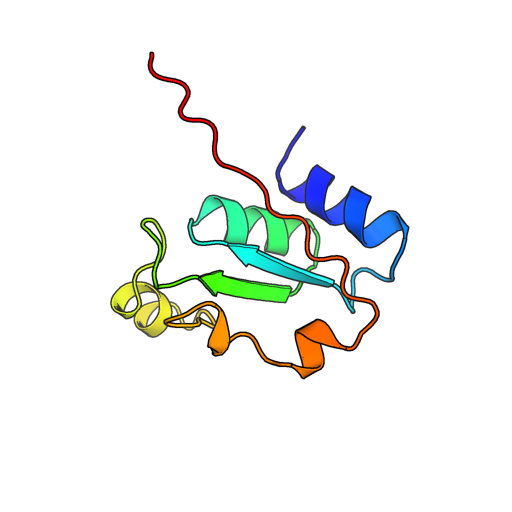1 ? -6.222 8.145 -7.977 1.00 40.47 81 PHE A O 1
ATOM 610 N N . GLY A 1 82 ? -8.012 9.150 -8.893 1.00 31.81 82 GLY A N 1
ATOM 611 C CA . GLY A 1 82 ? -7.329 9.593 -10.101 1.00 31.81 82 GLY A CA 1
ATOM 612 C C . GLY A 1 82 ? -6.276 10.645 -9.750 1.00 31.81 82 GLY A C 1
ATOM 613 O O . GLY A 1 82 ? -6.611 11.777 -9.399 1.00 31.81 82 GLY A O 1
ATOM 614 N N . PHE A 1 83 ? -4.999 10.275 -9.845 1.00 33.69 83 PHE A N 1
ATOM 615 C CA . PHE A 1 83 ? -3.884 11.217 -9.818 1.00 33.69 83 PHE A CA 1
ATOM 616 C C . PHE A 1 83 ? -3.988 12.130 -11.046 1.00 33.69 83 PHE A C 1
ATOM 618 O O . PHE A 1 83 ? -3.551 11.783 -12.140 1.00 33.69 83 PHE A O 1
ATOM 625 N N . SER A 1 84 ? -4.580 13.312 -10.875 1.00 34.22 84 SER A N 1
ATOM 626 C CA . SER A 1 84 ? -4.399 14.393 -11.840 1.00 34.22 84 SER A CA 1
ATOM 627 C C . SER A 1 84 ? -3.003 14.969 -11.628 1.00 34.22 84 SER A C 1
ATOM 629 O O . SER A 1 84 ? -2.737 15.607 -10.610 1.00 34.22 84 SER A O 1
ATOM 631 N N . PHE A 1 85 ? -2.115 14.688 -12.583 1.00 37.38 85 PHE A N 1
ATOM 632 C CA . PHE A 1 85 ? -0.865 15.405 -12.811 1.00 37.38 85 PHE A CA 1
ATOM 633 C C . PHE A 1 85 ? -1.106 16.917 -12.668 1.00 37.38 85 PHE A C 1
ATOM 635 O O . PHE A 1 85 ? -1.744 17.522 -13.526 1.00 37.38 85 PHE A O 1
ATOM 642 N N . TRP A 1 86 ? -0.581 17.537 -11.613 1.00 34.22 86 TRP A N 1
ATOM 643 C CA . TRP A 1 86 ? -0.290 18.966 -11.639 1.00 34.22 86 TRP A CA 1
ATOM 644 C C . TRP A 1 86 ? 1.155 19.103 -12.110 1.00 34.22 86 TRP A C 1
ATOM 646 O O . TRP A 1 86 ? 2.098 18.892 -11.349 1.00 34.22 86 TRP A O 1
ATOM 656 N N . HIS A 1 87 ? 1.309 19.363 -13.410 1.00 33.06 87 HIS A N 1
ATOM 657 C CA . HIS A 1 87 ? 2.510 20.005 -13.924 1.00 33.06 87 HIS A CA 1
ATOM 658 C C . HIS A 1 87 ? 2.620 21.398 -13.284 1.00 33.06 87 HIS A C 1
ATOM 660 O O . HIS A 1 87 ? 1.604 22.078 -13.150 1.00 33.06 87 HIS A O 1
ATOM 666 N N . TYR A 1 88 ? 3.852 21.712 -12.871 1.00 41.66 88 TYR A N 1
ATOM 667 C CA . TYR A 1 88 ? 4.406 22.988 -12.399 1.00 41.66 88 TYR A CA 1
ATOM 668 C C . TYR A 1 88 ? 3.562 24.252 -12.599 1.00 41.66 88 TYR A C 1
ATOM 670 O O . TYR A 1 88 ? 3.159 24.524 -13.751 1.00 41.66 88 TYR A O 1
#

Foldseek 3Di:
DALLVVLVVVCVVPPQALAEFEEAAVSSVVSCVSNVHHYEHALCDDHQHPVNCVVVVHHYDPDPVRPDCVNVPPPDPDDDDPPDDDDD

Secondary structure (DSSP, 8-state):
--HHHHHHHHHTTS-GGG-EEEESSHHHHHHHHHHT-EEEEETTSSSS-HHHHHHHT--EESSGGGS-HHHHHTT-------------

pLDDT: mean 74.44, std 20.04, range [31.81, 94.19]

InterPro domains:
  IPR023214 HAD superfamily [G3DSA:3.40.50.1000] (2-68)
  IPR036412 HAD-like superfamily [SSF56784] (4-49)

Nearest PDB structures (foldseek):
  2hi0-assembly2_B  TM=7.747E-01  e=4.215E-02  Lactobacillus delbrueckii
  2hcf-assembly1_A  TM=7.330E-01  e=6.848E-02  Chlorobaculum tepidum
  1yns-assembly1_A  TM=6.743E-01  e=4.215E-02 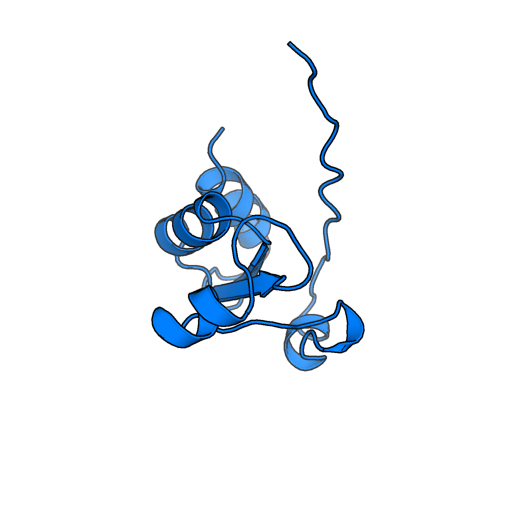 Homo sapiens
  1zs9-assembly1_A  TM=6.900E-01  e=5.962E-02  Homo sapiens
  4nno-assembly1_A  TM=4.725E-01  e=1.448E+00  Staphylococcus aureus subsp. aureus Mu50

Radius of gyration: 12.94 Å; Cα contacts (8 Å, |Δi|>4): 121; chains: 1; bounding box: 32×34×26 Å

Mean predicted aligned error: 9.31 Å

Solvent-accessible surface area (backbone atoms only — not comparable to full-atom values): 5229 Å² total; per-residue (Å²): 137,53,60,24,54,52,50,46,59,62,31,71,82,41,66,43,90,78,37,69,42,77,36,27,37,65,66,44,52,51,17,19,58,75,44,59,28,43,63,36,30,34,25,69,46,82,62,30,36,57,70,55,26,63,75,71,70,47,54,66,27,77,46,85,83,61,56,56,64,71,70,54,65,68,81,49,80,82,75,85,79,78,82,73,82,78,76,133

Organism: Methanomethylophilus alvi (strain Mx1201) (NCBI:txid1236689)

Sequence (88 aa):
MTKADMVRRCAREADADIVVMIGDCPQDLEGARQAGAGFIAAAYGYGLPPGKCKEEGIPYVLSPRDIPVEVGRTKSRILEFGFSFWHY